Protein AF-A0AA35WSJ9-F1 (afdb_monomer_lite)

Foldseek 3Di:
DPPPDDQLDDDDADAPLCVLPVDDLDDEASDEHEHEQDEAERAEANEAEQHAEYEYEYNDQPAASAEYEYAPYEHEYALYEDYHYGRYEYENYDYYYHNYHHHYYYNYHYDD

Radius of gyration: 12.76 Å; chains: 1; bounding box: 30×27×30 Å

pLDDT: mean 72.97, std 17.33, range [27.17, 95.25]

Sequence (112 aa):
TSPAGISCPGQPCLTLDQYITSSSTYIISNTVFKLLPGIHVITRSFVARNIECITIEGDTIGKSNSRVQISGYSLQFINTVDVYIIGIKLIDVGISFEGTQNVTLHQVVVDG

Secondary structure (DSSP, 8-state):
---TT----------HHHHHHTT---PPTTEEEEPPSEEEE--S-EEEES-SEEEEE-SSTT---EEEE-TT-EEEEES-SEEEEES-EEES-EEEEES--SEEEES-EEE-

Organism: Geodia barretti (NCBI:txid519541)

Structure (mmCIF, N/CA/C/O backbone):
data_AF-A0AA35WSJ9-F1
#
_entry.id   AF-A0AA35WSJ9-F1
#
loop_
_atom_site.group_PDB
_atom_site.id
_atom_site.type_symbol
_atom_site.label_atom_id
_atom_site.label_alt_id
_atom_site.label_comp_id
_atom_site.label_asym_id
_atom_site.label_entity_id
_atom_site.label_seq_id
_atom_site.pdbx_PDB_ins_code
_atom_site.Cartn_x
_atom_site.Cartn_y
_atom_site.Cartn_z
_atom_site.occupancy
_atom_site.B_iso_or_equiv
_atom_site.auth_seq_id
_atom_site.auth_comp_id
_atom_site.auth_asym_id
_atom_site.auth_atom_id
_atom_site.pdbx_PDB_model_num
ATOM 1 N N . THR A 1 1 ? -13.490 7.137 -14.899 1.00 32.94 1 THR A N 1
ATOM 2 C CA . THR A 1 1 ? -13.829 8.022 -13.766 1.00 32.94 1 THR A CA 1
ATOM 3 C C . THR A 1 1 ? -13.176 7.440 -12.530 1.00 32.94 1 THR A C 1
ATOM 5 O O . THR A 1 1 ? -13.281 6.237 -12.336 1.00 32.94 1 THR A O 1
ATOM 8 N N . SER A 1 2 ? -12.411 8.235 -11.776 1.00 27.17 2 SER A N 1
ATOM 9 C CA . SER A 1 2 ? -11.832 7.781 -10.500 1.00 27.17 2 SER A CA 1
ATOM 10 C C . SER A 1 2 ? -12.972 7.405 -9.538 1.00 27.17 2 SER A C 1
ATOM 12 O O . SER A 1 2 ? -13.997 8.095 -9.590 1.00 27.17 2 SER A O 1
ATOM 14 N N . PRO A 1 3 ? -12.874 6.339 -8.720 1.00 30.23 3 PRO A N 1
ATOM 15 C CA . PRO A 1 3 ? -13.939 5.980 -7.789 1.00 30.23 3 PRO A CA 1
ATOM 16 C C . PRO A 1 3 ? -14.207 7.153 -6.838 1.00 30.23 3 PRO A C 1
ATOM 18 O O . PRO A 1 3 ? -13.339 7.555 -6.065 1.00 30.23 3 PRO A O 1
ATOM 21 N N . ALA A 1 4 ? -15.399 7.741 -6.931 1.00 29.48 4 ALA A N 1
ATOM 22 C CA . ALA A 1 4 ? -15.844 8.770 -6.004 1.00 29.48 4 ALA A CA 1
ATOM 23 C C . ALA A 1 4 ? -16.028 8.125 -4.622 1.00 29.48 4 ALA A C 1
ATOM 25 O O . ALA A 1 4 ? -16.856 7.229 -4.483 1.00 29.48 4 ALA A O 1
ATOM 26 N N . GLY A 1 5 ? -15.251 8.554 -3.624 1.00 35.84 5 GLY A N 1
ATOM 27 C CA . GLY A 1 5 ? -15.449 8.135 -2.230 1.00 35.84 5 GLY A CA 1
ATOM 28 C C . GLY A 1 5 ? -14.191 7.829 -1.416 1.00 35.84 5 GLY A C 1
ATOM 29 O O . GLY A 1 5 ? -14.307 7.661 -0.209 1.00 35.84 5 GLY A O 1
ATOM 30 N N . ILE A 1 6 ? -12.997 7.792 -2.014 1.00 41.75 6 ILE A N 1
ATOM 31 C CA . ILE A 1 6 ? -11.762 7.558 -1.247 1.00 41.75 6 ILE A CA 1
ATOM 32 C C . ILE A 1 6 ? -11.237 8.903 -0.739 1.00 41.75 6 ILE A C 1
ATOM 34 O O . ILE A 1 6 ? -10.444 9.567 -1.404 1.00 41.75 6 ILE A O 1
ATOM 38 N N . SER A 1 7 ? -11.714 9.343 0.422 1.00 38.66 7 SER A N 1
ATOM 39 C CA . SER A 1 7 ? -11.127 10.474 1.143 1.00 38.66 7 SER A CA 1
ATOM 40 C C . SER A 1 7 ? -10.590 9.989 2.485 1.00 38.66 7 SER A C 1
ATOM 42 O O . SER A 1 7 ? -11.349 9.941 3.447 1.00 38.66 7 SER A O 1
ATOM 44 N N . CYS A 1 8 ? -9.297 9.658 2.574 1.00 43.62 8 CYS A N 1
ATOM 45 C CA . CYS A 1 8 ? -8.601 9.767 3.859 1.00 43.62 8 CYS A CA 1
ATOM 46 C C . CYS A 1 8 ? -8.251 11.264 4.042 1.00 43.62 8 CYS A C 1
ATOM 48 O O . CYS A 1 8 ? -7.492 11.805 3.228 1.00 43.62 8 CYS A O 1
ATOM 50 N N . PRO A 1 9 ? -8.814 11.979 5.033 1.00 44.81 9 PRO A N 1
ATOM 51 C CA . PRO A 1 9 ? -8.487 13.377 5.272 1.00 44.81 9 PRO A CA 1
ATOM 52 C C . PRO A 1 9 ? -7.314 13.484 6.258 1.00 44.81 9 PRO A C 1
ATOM 54 O O . PRO A 1 9 ? -7.468 13.170 7.434 1.00 44.81 9 PRO A O 1
ATOM 57 N N . GLY A 1 10 ? -6.157 13.981 5.814 1.00 42.50 10 GLY A N 1
ATOM 58 C CA . GLY A 1 10 ? -5.084 14.395 6.727 1.00 42.50 10 GLY A CA 1
ATOM 59 C C . GLY A 1 10 ? -3.672 14.250 6.164 1.00 42.50 10 GLY A C 1
ATOM 60 O O . GLY A 1 10 ? -3.285 13.198 5.675 1.00 42.50 10 GLY A O 1
ATOM 61 N N . GLN A 1 11 ? -2.893 15.330 6.239 1.00 45.72 11 GLN A N 1
ATOM 62 C CA . GLN A 1 11 ? -1.446 15.336 5.991 1.00 45.72 11 GLN A CA 1
ATOM 63 C C . GLN A 1 11 ? -0.695 14.285 6.842 1.00 45.72 11 GLN A C 1
ATOM 65 O O . GLN A 1 11 ? -1.161 13.980 7.939 1.00 45.72 11 GLN A O 1
ATOM 70 N N . PRO A 1 12 ? 0.501 13.810 6.420 1.00 49.84 12 PRO A N 1
ATOM 71 C CA . PRO A 1 12 ? 1.355 14.369 5.368 1.00 49.84 12 PRO A CA 1
ATOM 72 C C . PRO A 1 12 ? 1.400 13.548 4.069 1.00 49.84 12 PRO A C 1
ATOM 74 O O . PRO A 1 12 ? 1.451 12.323 4.078 1.00 49.84 12 PRO A O 1
ATOM 77 N N . CYS A 1 13 ? 1.487 14.262 2.941 1.00 49.22 13 CYS A N 1
ATOM 78 C CA . CYS A 1 13 ? 1.847 13.721 1.629 1.00 49.22 13 CYS A CA 1
ATOM 79 C C . CYS A 1 13 ? 3.352 13.390 1.592 1.00 49.22 13 CYS A C 1
ATOM 81 O O . CYS A 1 13 ? 4.124 14.097 0.947 1.00 49.22 13 CYS A O 1
ATOM 83 N N . LEU A 1 14 ? 3.797 12.376 2.333 1.00 51.06 14 LEU A N 1
ATOM 84 C CA . LEU A 1 14 ? 5.154 11.846 2.182 1.00 51.06 14 LEU A CA 1
ATOM 85 C C . LEU A 1 14 ? 5.185 10.890 0.990 1.00 51.06 14 LEU A C 1
ATOM 87 O O . LEU A 1 14 ? 4.230 10.135 0.769 1.00 51.06 14 LEU A O 1
ATOM 91 N N . THR A 1 15 ? 6.291 10.877 0.244 1.00 58.88 15 THR A N 1
ATOM 92 C CA . THR A 1 15 ? 6.545 9.723 -0.622 1.00 58.88 15 THR A CA 1
ATOM 93 C C . THR A 1 15 ? 6.759 8.508 0.277 1.00 58.88 15 THR A C 1
ATOM 95 O O . THR A 1 15 ? 7.349 8.623 1.355 1.00 58.88 15 THR A O 1
ATOM 98 N N . LEU A 1 16 ? 6.255 7.335 -0.117 1.00 62.94 16 LEU A N 1
ATOM 99 C CA . LEU A 1 16 ? 6.426 6.106 0.673 1.00 62.94 16 LEU A CA 1
ATOM 100 C C . LEU A 1 16 ? 7.913 5.863 1.012 1.00 62.94 16 LEU A C 1
ATOM 102 O O . LEU A 1 16 ? 8.228 5.414 2.112 1.00 62.94 16 LEU A O 1
ATOM 106 N N . ASP A 1 17 ? 8.827 6.269 0.121 1.00 58.03 17 ASP A N 1
ATOM 107 C CA . ASP A 1 17 ? 10.277 6.229 0.354 1.00 58.03 17 ASP A CA 1
ATOM 108 C C . ASP A 1 17 ? 10.713 7.087 1.540 1.00 58.03 17 ASP A C 1
ATOM 110 O O . ASP A 1 17 ? 11.483 6.627 2.382 1.00 58.03 17 ASP A O 1
ATOM 114 N N . GLN A 1 18 ? 10.233 8.332 1.625 1.00 57.12 18 GLN A N 1
ATOM 115 C CA . GLN A 1 18 ? 10.573 9.250 2.713 1.00 57.12 18 GLN A CA 1
ATOM 116 C C . GLN A 1 18 ? 10.093 8.691 4.049 1.00 57.12 18 GLN A C 1
ATOM 118 O O . GLN A 1 18 ? 10.840 8.698 5.020 1.00 57.12 18 GLN A O 1
ATOM 123 N N . TYR A 1 19 ? 8.885 8.131 4.079 1.00 60.53 19 TYR A N 1
ATOM 124 C CA . TYR A 1 19 ? 8.310 7.570 5.296 1.00 60.53 19 TYR A CA 1
ATOM 125 C C . TYR A 1 19 ? 9.031 6.299 5.774 1.00 60.53 19 TYR A C 1
ATOM 127 O O . TYR A 1 19 ? 9.302 6.130 6.964 1.00 60.53 19 TYR A O 1
ATOM 135 N N . ILE A 1 20 ? 9.394 5.407 4.848 1.00 61.12 20 ILE A N 1
ATOM 136 C CA . ILE A 1 20 ? 10.106 4.161 5.171 1.00 61.12 20 ILE A CA 1
ATOM 137 C C . ILE A 1 20 ? 11.552 4.440 5.607 1.00 61.12 20 ILE A C 1
ATOM 139 O O . ILE A 1 20 ? 12.080 3.734 6.473 1.00 61.12 20 ILE A O 1
ATOM 143 N N . THR A 1 21 ? 12.189 5.470 5.044 1.00 56.44 21 THR A N 1
ATOM 144 C CA . THR A 1 21 ? 13.569 5.854 5.379 1.00 56.44 21 THR A CA 1
ATOM 145 C C . THR A 1 21 ? 13.678 6.685 6.659 1.00 56.44 21 THR A C 1
ATOM 147 O O . THR A 1 21 ? 14.657 6.508 7.384 1.00 56.44 21 THR A O 1
ATOM 150 N N . SER A 1 22 ? 12.692 7.530 6.993 1.00 51.19 22 SER A N 1
ATOM 151 C CA . SER A 1 22 ? 12.777 8.483 8.117 1.00 51.19 22 SER A CA 1
ATOM 152 C C . SER A 1 22 ? 12.358 7.933 9.487 1.00 51.19 22 SER A C 1
ATOM 154 O O . SER A 1 22 ? 12.429 8.651 10.483 1.00 51.19 22 SER A O 1
ATOM 156 N N . SER A 1 23 ? 12.000 6.650 9.588 1.00 49.12 23 SER A N 1
ATOM 157 C CA . SER A 1 23 ? 11.967 5.901 10.858 1.00 49.12 23 SER A CA 1
ATOM 158 C C . SER A 1 23 ? 11.120 6.496 11.998 1.00 49.12 23 SER A C 1
ATOM 160 O O . SER A 1 23 ? 11.574 6.586 13.136 1.00 49.12 23 SER A O 1
ATOM 162 N N . SER A 1 24 ? 9.845 6.780 11.740 1.00 45.50 24 SER A N 1
ATOM 163 C CA . SER A 1 24 ? 8.824 6.664 12.787 1.00 45.50 24 SER A CA 1
ATOM 164 C C . SER A 1 24 ? 7.902 5.507 12.419 1.00 45.50 24 SER A C 1
ATOM 166 O O . SER A 1 24 ? 7.137 5.590 11.467 1.00 45.50 24 SER A O 1
ATOM 168 N N . THR A 1 25 ? 7.976 4.405 13.160 1.00 52.88 25 THR A N 1
ATOM 169 C CA . THR A 1 25 ? 7.167 3.177 13.001 1.00 52.88 25 THR A CA 1
ATOM 170 C C . THR A 1 25 ? 5.662 3.373 13.243 1.00 52.88 25 THR A C 1
ATOM 172 O O . THR A 1 25 ? 4.924 2.398 13.351 1.00 52.88 25 THR A O 1
ATOM 175 N N . TYR A 1 26 ? 5.191 4.617 13.328 1.00 55.50 26 TYR A N 1
ATOM 176 C CA . TYR A 1 26 ? 3.830 4.971 13.706 1.00 55.50 26 TYR A CA 1
ATOM 177 C C . TYR A 1 26 ? 3.106 5.599 12.526 1.00 55.50 26 TYR A C 1
ATOM 179 O O . TYR A 1 26 ? 3.251 6.790 12.260 1.00 55.50 26 TYR A O 1
ATOM 187 N N . ILE A 1 27 ? 2.329 4.774 11.823 1.00 68.25 27 ILE A N 1
ATOM 188 C CA . ILE A 1 27 ? 1.407 5.256 10.796 1.00 68.25 27 ILE A CA 1
ATOM 189 C C . ILE A 1 27 ? 0.229 5.893 11.520 1.00 68.25 27 ILE A C 1
ATOM 191 O O . ILE A 1 27 ? -0.387 5.267 12.380 1.00 68.25 27 ILE A O 1
ATOM 195 N N . ILE A 1 28 ? -0.061 7.144 11.184 1.00 67.31 28 ILE A N 1
ATOM 196 C CA . ILE A 1 28 ? -1.212 7.866 11.720 1.00 67.31 28 ILE A CA 1
ATOM 197 C C . ILE A 1 28 ? -2.441 7.464 10.894 1.00 67.31 28 ILE A C 1
ATOM 199 O O . ILE A 1 28 ? -2.351 7.292 9.676 1.00 67.31 28 ILE A O 1
ATOM 203 N N . SER A 1 29 ? -3.598 7.302 11.535 1.00 76.12 29 SER A N 1
ATOM 204 C CA . SER A 1 29 ? -4.865 7.128 10.815 1.00 76.12 29 SER A CA 1
ATOM 205 C C . SER A 1 29 ? -5.090 8.258 9.808 1.00 76.12 29 SER A C 1
ATOM 207 O O . SER A 1 29 ? -4.703 9.400 10.046 1.00 76.12 29 SER A O 1
ATOM 209 N N . ASN A 1 30 ? -5.760 7.942 8.703 1.00 79.00 30 ASN A N 1
ATOM 210 C CA . ASN A 1 30 ? -6.066 8.867 7.612 1.00 79.00 30 ASN A CA 1
ATOM 211 C C . ASN A 1 30 ? -4.841 9.340 6.811 1.00 79.00 30 ASN A C 1
ATOM 213 O O . ASN A 1 30 ? -4.887 10.393 6.182 1.00 79.00 30 ASN A O 1
ATOM 217 N N . THR A 1 31 ? -3.770 8.539 6.774 1.00 75.12 31 THR A N 1
ATOM 218 C CA . THR A 1 31 ? -2.566 8.849 5.985 1.00 75.12 31 THR A CA 1
ATOM 219 C C . THR A 1 31 ? -2.728 8.465 4.509 1.00 75.12 31 THR A C 1
ATOM 221 O O . THR A 1 31 ? -3.200 7.372 4.184 1.00 75.12 31 THR A O 1
ATOM 224 N N . VAL A 1 32 ? -2.257 9.339 3.611 1.00 79.75 32 VAL A N 1
ATOM 225 C CA . VAL A 1 32 ? -2.144 9.078 2.166 1.00 79.75 32 VAL A CA 1
ATOM 226 C C . VAL A 1 32 ? -0.677 9.116 1.731 1.00 79.75 32 VAL A C 1
ATOM 228 O O . VAL A 1 32 ? -0.031 10.162 1.782 1.00 79.75 32 VAL A O 1
ATOM 231 N N . PHE A 1 33 ? -0.169 7.991 1.233 1.00 79.44 33 PHE A N 1
ATOM 232 C CA . PHE A 1 33 ? 1.144 7.876 0.603 1.00 79.44 33 PHE A CA 1
ATOM 233 C C . PHE A 1 33 ? 1.011 8.018 -0.909 1.00 79.44 33 PHE A C 1
ATOM 235 O O . PHE A 1 33 ? 0.384 7.176 -1.549 1.00 79.44 33 PHE A O 1
ATOM 242 N N . LYS A 1 34 ? 1.629 9.051 -1.488 1.00 79.19 34 LYS A N 1
ATOM 243 C CA . LYS A 1 34 ? 1.713 9.217 -2.946 1.00 79.19 34 LYS A CA 1
ATOM 244 C C . LYS A 1 34 ? 3.089 8.786 -3.437 1.00 79.19 34 LYS A C 1
ATOM 246 O O . LYS A 1 34 ? 4.106 9.295 -2.967 1.00 79.19 34 LYS A O 1
ATOM 251 N N . LEU A 1 35 ? 3.127 7.857 -4.379 1.00 76.12 35 LEU A N 1
ATOM 252 C CA . LEU A 1 35 ? 4.349 7.466 -5.067 1.00 76.12 35 LEU A CA 1
ATOM 253 C C . LEU A 1 35 ? 4.582 8.394 -6.251 1.00 76.12 35 LEU A C 1
ATOM 255 O O . LEU A 1 35 ? 3.659 8.717 -6.993 1.00 76.12 35 LEU A O 1
ATOM 259 N N . LEU A 1 36 ? 5.836 8.782 -6.438 1.00 75.75 36 LEU A N 1
ATOM 260 C CA . LEU A 1 36 ? 6.282 9.427 -7.667 1.00 75.75 36 LEU A CA 1
ATOM 261 C C . LEU A 1 36 ? 6.399 8.369 -8.784 1.00 75.75 36 LEU A C 1
ATOM 263 O O . LEU A 1 36 ? 6.284 7.166 -8.525 1.00 75.75 36 LEU A O 1
ATOM 267 N N . PRO A 1 37 ? 6.570 8.756 -10.055 1.00 77.56 37 PRO A N 1
ATOM 268 C CA . PRO A 1 37 ? 6.834 7.774 -11.091 1.00 77.56 37 PRO A CA 1
ATOM 269 C C . PRO A 1 37 ? 8.266 7.251 -10.930 1.00 77.56 37 PRO A C 1
ATOM 271 O O . PRO A 1 37 ? 9.200 8.026 -10.719 1.00 77.56 37 PRO A O 1
ATOM 274 N N . GLY A 1 38 ? 8.452 5.935 -11.041 1.00 77.44 38 GLY A N 1
ATOM 275 C CA . GLY A 1 38 ? 9.750 5.297 -10.817 1.00 77.44 38 GLY A CA 1
ATOM 276 C C . GLY A 1 38 ? 9.659 3.976 -10.062 1.00 77.44 38 GLY A C 1
ATOM 277 O O . GLY A 1 38 ? 8.573 3.446 -9.824 1.00 77.44 38 GLY A O 1
ATOM 278 N N . ILE A 1 39 ? 10.828 3.428 -9.717 1.00 80.69 39 ILE A N 1
ATOM 279 C CA . ILE A 1 39 ? 10.948 2.232 -8.878 1.00 80.69 39 ILE A CA 1
ATOM 280 C C . ILE A 1 39 ? 11.271 2.667 -7.450 1.00 80.69 39 ILE A C 1
ATOM 282 O O . ILE A 1 39 ? 12.315 3.262 -7.192 1.00 80.69 39 ILE A O 1
ATOM 286 N N . HIS A 1 40 ? 10.372 2.315 -6.542 1.00 77.75 40 HIS A N 1
ATOM 287 C CA . HIS A 1 40 ? 10.449 2.527 -5.107 1.00 77.75 40 HIS A CA 1
ATOM 288 C C . HIS A 1 40 ? 10.885 1.219 -4.455 1.00 77.75 40 HIS A C 1
ATOM 290 O O . HIS A 1 40 ? 10.111 0.258 -4.400 1.00 77.75 40 HIS A O 1
ATOM 296 N N . VAL A 1 41 ? 12.143 1.157 -4.017 1.00 77.56 41 VAL A N 1
ATOM 297 C CA . VAL A 1 41 ? 12.701 -0.042 -3.383 1.00 77.56 41 VAL A CA 1
ATOM 298 C C . VAL A 1 41 ? 12.481 0.039 -1.884 1.00 77.56 41 VAL A C 1
ATOM 300 O O . VAL A 1 41 ? 13.052 0.887 -1.196 1.00 77.56 41 VAL A O 1
ATOM 303 N N . ILE A 1 42 ? 11.680 -0.885 -1.369 1.00 73.44 42 ILE A N 1
ATOM 304 C CA . ILE A 1 42 ? 11.406 -0.996 0.057 1.00 73.44 42 ILE A CA 1
ATOM 305 C C . ILE A 1 42 ? 12.296 -2.091 0.641 1.00 73.44 42 ILE A C 1
ATOM 307 O O . ILE A 1 42 ? 12.189 -3.263 0.293 1.00 73.44 42 ILE A O 1
ATOM 311 N N . THR A 1 43 ? 13.171 -1.697 1.564 1.00 74.75 43 THR A N 1
ATOM 312 C CA . THR A 1 43 ? 14.179 -2.569 2.194 1.00 74.75 43 THR A CA 1
ATOM 313 C C . THR A 1 43 ?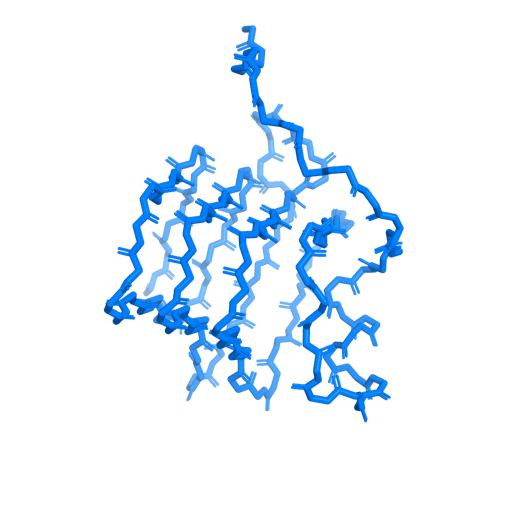 13.776 -3.061 3.588 1.00 74.75 43 THR A C 1
ATOM 315 O O . THR A 1 43 ? 14.615 -3.523 4.357 1.00 74.75 43 THR A O 1
ATOM 318 N N . ARG A 1 44 ? 12.499 -2.917 3.957 1.00 76.19 44 ARG A N 1
ATOM 319 C CA . ARG A 1 44 ? 11.919 -3.395 5.223 1.00 76.19 44 ARG A CA 1
ATOM 320 C C . ARG A 1 44 ? 10.413 -3.569 5.081 1.00 76.19 44 ARG A C 1
ATOM 322 O O . ARG A 1 44 ? 9.797 -2.831 4.325 1.00 76.19 44 ARG A O 1
ATOM 329 N N . SER A 1 45 ? 9.794 -4.473 5.839 1.00 80.06 45 SER A N 1
ATOM 330 C CA . SER A 1 45 ? 8.331 -4.597 5.800 1.00 80.06 45 SER A CA 1
ATOM 331 C C . SER A 1 45 ? 7.666 -3.291 6.229 1.00 80.06 45 SER A C 1
ATOM 333 O O . SER A 1 45 ? 8.020 -2.706 7.255 1.00 80.06 45 SER A O 1
ATOM 335 N N . PHE A 1 46 ? 6.688 -2.851 5.448 1.00 81.19 46 PHE A N 1
ATOM 336 C CA . PHE A 1 46 ? 5.795 -1.766 5.823 1.00 81.19 46 PHE A CA 1
ATOM 337 C C . PHE A 1 46 ? 4.653 -2.368 6.634 1.00 81.19 46 PHE A C 1
ATOM 339 O O . PHE A 1 46 ? 3.986 -3.281 6.151 1.00 81.19 46 PHE A O 1
ATOM 346 N N . VAL A 1 47 ? 4.435 -1.893 7.861 1.00 85.38 47 VAL A N 1
ATOM 347 C CA . VAL A 1 47 ? 3.441 -2.481 8.765 1.00 85.38 47 VAL A CA 1
ATOM 348 C C . VAL A 1 47 ? 2.534 -1.394 9.336 1.00 85.38 47 VAL A C 1
ATOM 350 O O . VAL A 1 47 ? 2.966 -0.585 10.153 1.00 85.38 47 VAL A O 1
ATOM 353 N N . ALA A 1 48 ? 1.272 -1.405 8.914 1.00 85.75 48 ALA A N 1
ATOM 354 C CA . ALA A 1 48 ? 0.175 -0.600 9.4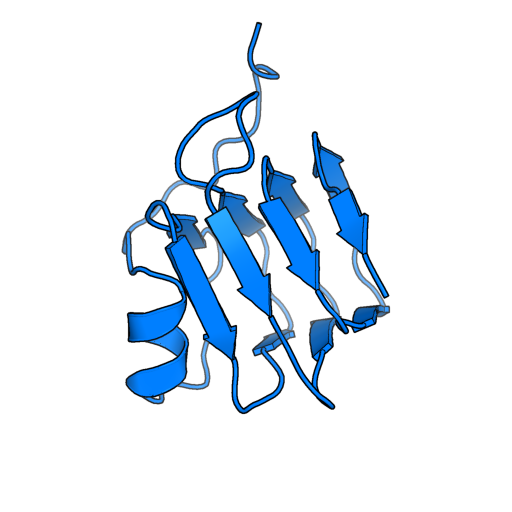39 1.00 85.75 48 ALA A CA 1
ATOM 355 C C . ALA A 1 48 ? -0.607 -1.398 10.482 1.00 85.75 48 ALA A C 1
ATOM 357 O O . ALA A 1 48 ? -1.085 -2.490 10.182 1.00 85.75 48 ALA A O 1
ATOM 358 N N . ARG A 1 49 ? -0.727 -0.874 11.711 1.00 89.00 49 ARG A N 1
ATOM 359 C CA . ARG A 1 49 ? -1.467 -1.529 12.802 1.00 89.00 49 ARG A CA 1
ATOM 360 C C . ARG A 1 49 ? -2.450 -0.582 13.466 1.00 89.00 49 ARG A C 1
ATOM 362 O O . ARG A 1 49 ? -2.044 0.511 13.845 1.00 89.00 49 ARG A O 1
ATOM 369 N N . ASN A 1 50 ? -3.672 -1.053 13.712 1.00 89.69 50 ASN A N 1
ATOM 370 C CA . ASN A 1 50 ? -4.691 -0.340 14.492 1.00 89.69 50 ASN A CA 1
ATOM 371 C C . ASN A 1 50 ? -4.979 1.078 13.957 1.00 89.69 50 ASN A C 1
ATOM 373 O O . ASN A 1 50 ? -5.062 2.026 14.738 1.00 89.69 50 ASN A O 1
ATOM 377 N N . ILE A 1 51 ? -5.082 1.232 12.634 1.00 85.12 51 ILE A N 1
ATOM 378 C CA . ILE A 1 51 ? -5.386 2.522 12.001 1.00 85.12 51 ILE A CA 1
ATOM 379 C C . ILE A 1 51 ? -6.755 2.494 11.323 1.00 85.12 51 ILE A C 1
ATOM 381 O O . ILE A 1 51 ? -7.214 1.453 10.859 1.00 85.12 51 ILE A O 1
ATOM 385 N N . GLU A 1 52 ? -7.405 3.652 11.253 1.00 88.12 52 GLU A N 1
ATOM 386 C CA . GLU A 1 52 ? -8.740 3.769 10.657 1.00 88.12 52 GLU A CA 1
ATOM 387 C C . GLU A 1 52 ? -8.669 3.752 9.131 1.00 88.12 52 GLU A C 1
ATOM 389 O O . GLU A 1 52 ? -9.314 2.927 8.508 1.00 88.12 52 GLU A O 1
ATOM 394 N N . CYS A 1 53 ? -7.838 4.604 8.526 1.00 87.19 53 CYS A N 1
ATOM 395 C CA . CYS A 1 53 ? -7.747 4.744 7.070 1.00 87.19 53 CYS A CA 1
ATOM 396 C C . CYS A 1 53 ? -6.292 4.854 6.626 1.00 87.19 53 CYS A C 1
ATOM 398 O O . CYS A 1 53 ? -5.502 5.582 7.237 1.00 87.19 53 CYS A O 1
ATOM 400 N N . ILE A 1 54 ? -5.944 4.173 5.540 1.00 86.31 54 ILE A N 1
ATOM 401 C CA . ILE A 1 54 ? -4.679 4.343 4.832 1.00 86.31 54 ILE A CA 1
ATOM 402 C C . ILE A 1 54 ? -4.893 4.232 3.329 1.00 86.31 54 ILE A C 1
ATOM 404 O O . ILE A 1 54 ? -5.562 3.324 2.838 1.00 86.31 54 ILE A O 1
ATOM 408 N N . THR A 1 55 ? -4.274 5.145 2.586 1.00 86.94 55 THR A N 1
ATOM 4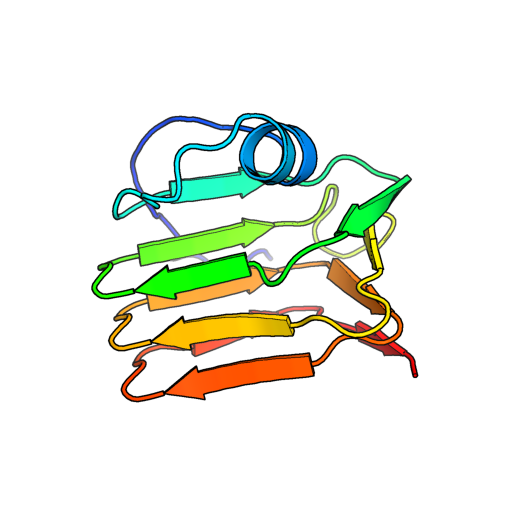09 C CA . THR A 1 55 ? -4.220 5.085 1.125 1.00 86.94 55 THR A CA 1
ATOM 410 C C . THR A 1 55 ? -2.773 5.047 0.645 1.00 86.94 55 THR A C 1
ATOM 412 O O . THR A 1 55 ? -1.954 5.846 1.089 1.00 86.94 55 THR A O 1
ATOM 415 N N . ILE A 1 56 ? -2.462 4.142 -0.281 1.00 85.75 56 ILE A N 1
ATOM 416 C CA . ILE A 1 56 ? -1.214 4.107 -1.049 1.00 85.75 56 ILE A CA 1
ATOM 417 C C . ILE A 1 56 ? -1.582 4.296 -2.521 1.00 85.75 56 ILE A C 1
ATOM 419 O O . ILE A 1 56 ? -2.248 3.451 -3.118 1.00 85.75 56 ILE A O 1
ATOM 423 N N . GLU A 1 57 ? -1.161 5.411 -3.103 1.00 84.81 57 GLU A N 1
ATOM 424 C CA . GLU A 1 57 ? -1.536 5.847 -4.447 1.00 84.81 57 GLU A CA 1
ATOM 425 C C . GLU A 1 57 ? -0.292 5.993 -5.334 1.00 84.81 57 GLU A C 1
ATOM 427 O O . GLU A 1 57 ? 0.696 6.611 -4.938 1.00 84.81 57 GLU A O 1
ATOM 432 N N . GLY A 1 58 ? -0.335 5.429 -6.540 1.00 78.94 58 GLY A N 1
ATOM 433 C CA . GLY A 1 58 ? 0.662 5.657 -7.587 1.00 78.94 58 GLY A CA 1
ATOM 434 C C . GLY A 1 58 ? 0.567 7.045 -8.235 1.00 78.94 58 GLY A C 1
ATOM 435 O O . GLY A 1 58 ? -0.428 7.748 -8.090 1.00 78.94 58 GLY A O 1
ATOM 436 N N . ASP A 1 59 ? 1.588 7.414 -9.009 1.00 68.56 59 ASP A N 1
ATOM 437 C CA . ASP A 1 59 ? 1.734 8.737 -9.639 1.00 68.56 59 ASP A CA 1
ATOM 438 C C . ASP A 1 59 ? 0.598 9.102 -10.610 1.00 68.56 59 ASP A C 1
ATOM 440 O O . ASP A 1 59 ? 0.233 10.267 -10.751 1.00 68.56 59 ASP A O 1
ATOM 444 N N . THR A 1 60 ? 0.001 8.120 -11.289 1.00 61.81 60 THR A N 1
ATOM 445 C CA . THR A 1 60 ? -1.094 8.382 -12.228 1.00 61.81 60 THR A CA 1
ATOM 446 C C . THR A 1 60 ? -2.125 7.260 -12.250 1.00 61.81 60 THR A C 1
ATOM 448 O O . THR A 1 60 ? -1.844 6.124 -12.639 1.00 61.81 60 THR A O 1
ATOM 451 N N . ILE A 1 61 ? -3.371 7.607 -11.911 1.00 52.47 61 ILE A N 1
ATOM 452 C CA . ILE A 1 61 ? -4.545 6.741 -12.075 1.00 52.47 61 ILE A CA 1
ATOM 453 C C . ILE A 1 61 ? -4.610 6.284 -13.544 1.00 52.47 61 ILE A C 1
ATOM 455 O O . ILE A 1 61 ? -4.799 7.093 -14.454 1.00 52.47 61 ILE A O 1
ATOM 459 N N . GLY A 1 62 ? -4.430 4.984 -13.786 1.00 47.94 62 GLY A N 1
ATOM 460 C CA . GLY A 1 62 ? -4.498 4.359 -15.112 1.00 47.94 62 GLY A CA 1
ATOM 461 C C . GLY A 1 62 ? -3.179 4.211 -15.883 1.00 47.94 62 GLY A C 1
ATOM 462 O O . GLY A 1 62 ? -3.199 3.625 -16.965 1.00 47.94 62 GLY A O 1
ATOM 463 N N . LYS A 1 63 ? -2.036 4.681 -15.364 1.00 53.56 63 LYS A N 1
ATOM 464 C CA . LYS A 1 63 ? -0.704 4.435 -15.950 1.00 53.56 63 LYS A CA 1
ATOM 465 C C . LYS A 1 63 ? 0.268 4.084 -14.826 1.00 53.56 63 LYS A C 1
ATOM 467 O O . LYS A 1 63 ? 0.837 4.967 -14.203 1.00 53.56 63 LYS A O 1
ATOM 472 N N . SER A 1 64 ? 0.445 2.791 -14.549 1.00 56.44 64 SER A N 1
ATOM 473 C CA . SER A 1 64 ? 1.314 2.316 -13.461 1.00 56.44 64 SER A CA 1
ATOM 474 C C . SER A 1 64 ? 2.806 2.531 -13.776 1.00 56.44 64 SER A C 1
ATOM 476 O O . SER A 1 64 ? 3.551 1.581 -14.022 1.00 56.44 64 SER A O 1
ATOM 478 N N . ASN A 1 65 ? 3.253 3.787 -13.771 1.00 68.88 65 ASN A N 1
ATOM 479 C CA . ASN A 1 65 ? 4.666 4.158 -13.838 1.00 68.88 65 ASN A CA 1
ATOM 480 C C . ASN A 1 65 ? 5.343 4.059 -12.464 1.00 68.88 65 ASN A C 1
ATOM 482 O O . ASN A 1 65 ? 6.561 3.901 -12.402 1.00 68.88 65 ASN A O 1
ATOM 486 N N . SER A 1 66 ? 4.563 4.105 -11.381 1.00 71.50 66 SER A N 1
ATOM 487 C CA . SER A 1 66 ? 5.032 3.808 -10.030 1.00 71.50 66 SER A CA 1
ATOM 488 C C . SER A 1 66 ? 5.098 2.302 -9.821 1.00 71.50 66 SER A C 1
ATOM 490 O O . SER A 1 66 ? 4.112 1.574 -9.980 1.00 71.50 66 SER A O 1
ATOM 492 N N . ARG A 1 67 ? 6.287 1.832 -9.469 1.00 74.94 67 ARG A N 1
ATOM 493 C CA . ARG A 1 67 ? 6.579 0.434 -9.176 1.00 74.94 67 ARG A CA 1
ATOM 494 C C . ARG A 1 67 ? 7.102 0.368 -7.758 1.00 74.94 67 ARG A C 1
ATOM 496 O O . ARG A 1 67 ? 8.057 1.060 -7.430 1.00 74.94 67 ARG A O 1
ATOM 503 N N . VAL A 1 68 ? 6.492 -0.463 -6.934 1.00 74.56 68 VAL A N 1
ATOM 504 C CA . VAL A 1 68 ? 6.998 -0.790 -5.608 1.00 74.56 68 VAL A CA 1
ATOM 505 C C . VAL A 1 68 ? 7.648 -2.156 -5.707 1.00 74.56 68 VAL A C 1
ATOM 507 O O . VAL A 1 68 ? 6.979 -3.143 -6.010 1.00 74.56 68 VAL A O 1
ATOM 510 N N . GLN A 1 69 ? 8.952 -2.202 -5.473 1.00 75.00 69 GLN A N 1
ATOM 511 C CA . GLN A 1 69 ? 9.705 -3.444 -5.412 1.00 75.00 69 GLN A CA 1
ATOM 512 C C . GLN A 1 69 ? 10.059 -3.729 -3.958 1.00 75.00 69 GLN A C 1
ATOM 514 O O . GLN A 1 69 ? 10.652 -2.885 -3.281 1.00 75.00 69 GLN A O 1
ATOM 519 N N . ILE A 1 70 ? 9.693 -4.916 -3.480 1.00 69.62 70 ILE A N 1
ATOM 520 C CA . ILE A 1 70 ? 9.934 -5.332 -2.098 1.00 69.62 70 ILE A CA 1
ATOM 521 C C . ILE A 1 70 ? 10.572 -6.722 -2.085 1.00 69.62 70 ILE A C 1
ATOM 523 O O . ILE A 1 70 ? 9.914 -7.714 -1.811 1.00 69.62 70 ILE A O 1
ATOM 527 N N . SER A 1 71 ? 11.873 -6.815 -2.342 1.00 67.12 71 SER A N 1
ATOM 528 C CA . SER A 1 71 ? 12.558 -8.111 -2.328 1.00 67.12 71 SER A CA 1
ATOM 529 C C . SER A 1 71 ? 12.691 -8.653 -0.895 1.00 67.12 71 SER A C 1
ATOM 531 O O . SER A 1 71 ? 13.495 -8.156 -0.108 1.00 67.12 71 SER A O 1
ATOM 533 N N . GLY A 1 72 ? 11.897 -9.675 -0.555 1.00 68.00 72 GLY A N 1
ATOM 534 C CA . GLY A 1 72 ? 11.961 -10.379 0.736 1.00 68.00 72 GLY A CA 1
ATOM 535 C C . GLY A 1 72 ? 11.210 -9.717 1.899 1.00 68.00 72 GLY A C 1
ATOM 536 O O . GLY A 1 72 ? 11.312 -10.195 3.029 1.00 68.00 72 GLY A O 1
ATOM 537 N N . TYR A 1 73 ? 10.436 -8.656 1.647 1.00 77.38 73 TYR A N 1
ATOM 538 C CA . TYR A 1 73 ? 9.578 -8.021 2.656 1.00 77.38 73 TYR A CA 1
ATOM 539 C C . TYR A 1 73 ? 8.121 -7.921 2.181 1.00 77.38 73 TYR A C 1
ATOM 541 O O . TYR A 1 73 ? 7.761 -8.391 1.104 1.00 77.38 73 TYR A O 1
ATOM 549 N N . SER A 1 74 ? 7.253 -7.338 3.011 1.00 80.88 74 SER A N 1
ATOM 550 C CA . SER A 1 74 ? 5.815 -7.266 2.726 1.00 80.88 74 SER A CA 1
ATOM 551 C C . SER A 1 74 ? 5.183 -5.932 3.114 1.00 80.88 74 SER A C 1
ATOM 553 O O . SER A 1 74 ? 5.691 -5.211 3.976 1.00 80.88 74 SER A O 1
ATOM 555 N N . LEU A 1 75 ? 4.049 -5.633 2.479 1.00 86.00 75 LEU A N 1
ATOM 556 C CA . LEU A 1 75 ? 3.079 -4.653 2.960 1.00 86.00 75 LEU A CA 1
ATOM 557 C C . LEU A 1 75 ? 2.096 -5.384 3.886 1.00 86.00 75 LEU A C 1
ATOM 559 O O . LEU A 1 75 ? 1.419 -6.320 3.459 1.00 86.00 75 LEU A O 1
ATOM 563 N N . GLN A 1 76 ? 2.033 -4.997 5.155 1.00 89.31 76 GLN A N 1
ATOM 564 C CA . GLN A 1 76 ? 1.192 -5.643 6.162 1.00 89.31 76 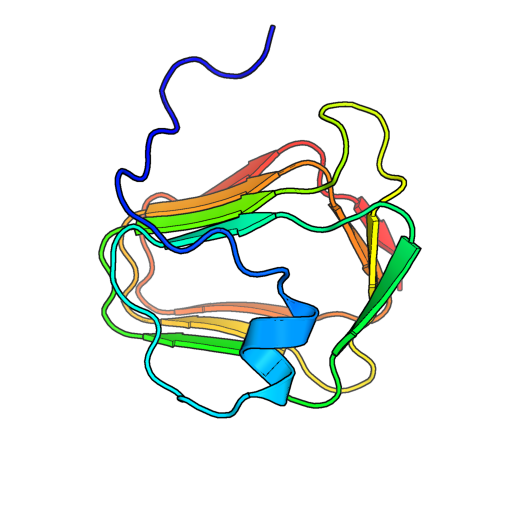GLN A CA 1
ATOM 565 C C . GLN A 1 76 ? 0.208 -4.640 6.756 1.00 89.31 76 GLN A C 1
ATOM 567 O O . GLN A 1 76 ? 0.611 -3.577 7.229 1.00 89.31 76 GLN A O 1
ATOM 572 N N . PHE A 1 77 ? -1.071 -5.005 6.771 1.00 91.00 77 PHE A N 1
ATOM 573 C CA . PHE A 1 77 ? -2.149 -4.215 7.361 1.00 91.00 77 PHE A CA 1
ATOM 574 C C . PHE A 1 77 ? -2.875 -5.063 8.398 1.00 91.00 77 PHE A C 1
ATOM 576 O O . PHE A 1 77 ? -3.461 -6.097 8.066 1.00 91.00 77 PHE A O 1
ATOM 583 N N . ILE A 1 78 ? -2.807 -4.651 9.661 1.00 92.88 78 ILE A N 1
ATOM 584 C CA . ILE A 1 78 ? -3.239 -5.459 10.800 1.00 92.88 78 ILE A CA 1
ATOM 585 C C . ILE A 1 78 ? -4.223 -4.651 11.641 1.00 92.88 78 ILE A C 1
ATOM 587 O O . ILE A 1 78 ? -3.904 -3.541 12.067 1.00 92.88 78 ILE A O 1
ATOM 591 N N . ASN A 1 79 ? -5.423 -5.179 11.871 1.00 94.56 79 ASN A N 1
ATOM 592 C CA . ASN A 1 79 ? -6.522 -4.478 12.542 1.00 94.56 79 ASN A CA 1
ATOM 593 C C . ASN A 1 79 ? -6.761 -3.073 11.956 1.00 94.56 79 ASN A C 1
ATOM 595 O O . ASN A 1 79 ? -6.853 -2.091 12.690 1.00 94.56 79 ASN A O 1
ATOM 599 N N . THR A 1 80 ? -6.750 -2.958 10.627 1.00 90.25 80 THR A N 1
ATOM 600 C CA . THR A 1 80 ? -6.976 -1.690 9.912 1.00 90.25 80 THR A CA 1
ATOM 601 C C . THR A 1 80 ? -8.401 -1.646 9.357 1.00 90.25 80 THR A C 1
ATOM 603 O O . THR A 1 80 ? -8.920 -2.693 8.989 1.00 90.25 80 THR A O 1
ATOM 606 N N . VAL A 1 81 ? -9.068 -0.490 9.300 1.00 91.25 81 VAL A N 1
ATOM 607 C CA . VAL A 1 81 ? -10.482 -0.442 8.862 1.00 91.25 81 VAL A CA 1
ATOM 608 C C . VAL A 1 81 ? -10.642 -0.162 7.375 1.00 91.25 81 VAL A C 1
ATOM 610 O O . VAL A 1 81 ? -11.391 -0.879 6.736 1.00 91.25 81 VAL A O 1
ATOM 613 N N . ASP A 1 82 ? -9.954 0.830 6.821 1.00 91.19 82 ASP A N 1
ATOM 614 C CA . ASP A 1 82 ? -10.080 1.232 5.422 1.00 91.19 82 ASP A CA 1
ATOM 615 C C . ASP A 1 82 ? -8.694 1.250 4.760 1.00 91.19 82 ASP A C 1
ATOM 617 O O . ASP A 1 82 ? -7.849 2.096 5.067 1.00 91.19 82 ASP A O 1
ATOM 621 N N . VAL A 1 83 ? -8.439 0.312 3.840 1.00 90.81 83 VAL A N 1
ATOM 622 C CA . VAL A 1 83 ? -7.160 0.224 3.110 1.00 90.81 83 VAL A CA 1
ATOM 623 C C . VAL A 1 83 ? -7.389 0.405 1.621 1.00 90.81 83 VAL A C 1
ATOM 625 O O . VAL A 1 83 ? -8.024 -0.430 0.982 1.00 90.81 83 VAL A O 1
ATOM 628 N N . TYR A 1 84 ? -6.790 1.440 1.042 1.00 89.69 84 TYR A N 1
ATOM 629 C CA . TYR A 1 84 ? -6.866 1.721 -0.387 1.00 89.69 84 TYR A CA 1
ATOM 630 C C . TYR A 1 84 ? -5.483 1.630 -1.022 1.00 89.69 84 TYR A C 1
ATOM 632 O O . TYR A 1 84 ? -4.574 2.370 -0.660 1.00 89.69 84 TYR A O 1
ATOM 640 N N . ILE A 1 85 ? -5.315 0.741 -1.996 1.00 87.62 85 ILE A N 1
ATOM 641 C CA . ILE A 1 85 ? -4.087 0.633 -2.788 1.00 87.62 85 ILE A CA 1
ATOM 642 C C . ILE A 1 85 ? -4.451 0.843 -4.253 1.00 87.62 85 ILE A C 1
ATOM 644 O O . ILE A 1 85 ? -5.238 0.079 -4.816 1.00 87.62 85 ILE A O 1
ATOM 648 N N . ILE A 1 86 ? -3.909 1.896 -4.863 1.00 86.81 86 ILE A N 1
ATOM 649 C CA . ILE A 1 86 ? -4.398 2.414 -6.141 1.00 86.81 86 ILE A CA 1
ATOM 650 C C . ILE A 1 86 ? -3.244 2.655 -7.111 1.00 86.81 86 ILE A C 1
ATOM 652 O O . ILE A 1 86 ? -2.334 3.423 -6.813 1.00 86.81 86 ILE A O 1
ATOM 656 N N . GLY A 1 87 ? -3.319 2.070 -8.307 1.00 84.19 87 GLY A N 1
ATOM 657 C CA . GLY A 1 87 ? -2.471 2.450 -9.441 1.00 84.19 87 GLY A CA 1
ATOM 658 C C . GLY A 1 87 ? -0.983 2.143 -9.259 1.00 84.19 87 GLY A C 1
ATOM 659 O O . GLY A 1 87 ? -0.145 2.924 -9.708 1.00 84.19 87 GLY A O 1
ATOM 660 N N . ILE A 1 88 ? -0.653 1.029 -8.600 1.00 81.69 88 ILE A N 1
ATOM 661 C CA . ILE A 1 88 ? 0.733 0.613 -8.350 1.00 81.69 88 ILE A CA 1
ATOM 662 C C . ILE A 1 88 ? 1.036 -0.757 -8.959 1.00 81.69 88 ILE A C 1
ATOM 664 O O . ILE A 1 88 ? 0.188 -1.653 -8.973 1.00 81.69 88 ILE A O 1
ATOM 668 N N . LYS A 1 89 ? 2.281 -0.949 -9.398 1.00 84.75 89 LYS A N 1
ATOM 669 C CA . LYS A 1 89 ? 2.823 -2.271 -9.720 1.00 84.75 89 LYS A CA 1
ATOM 670 C C . LYS A 1 89 ? 3.667 -2.764 -8.554 1.00 84.75 89 LYS A C 1
ATOM 672 O O . LYS A 1 89 ? 4.611 -2.086 -8.166 1.00 84.75 89 LYS A O 1
ATOM 677 N N . LEU A 1 90 ? 3.344 -3.933 -8.027 1.00 82.88 90 LEU A N 1
ATOM 678 C CA . LEU A 1 90 ? 4.088 -4.632 -6.991 1.00 82.88 90 LEU A CA 1
ATOM 679 C C . LEU A 1 90 ? 5.007 -5.663 -7.646 1.00 82.88 90 LEU A C 1
ATOM 681 O O . LEU A 1 90 ? 4.533 -6.479 -8.433 1.00 82.88 90 LEU A O 1
ATOM 685 N N . ILE A 1 91 ? 6.300 -5.598 -7.338 1.00 83.44 91 ILE A N 1
ATOM 686 C CA . ILE A 1 91 ? 7.340 -6.494 -7.858 1.00 83.44 91 ILE A CA 1
ATOM 687 C C . ILE A 1 91 ? 7.979 -7.255 -6.692 1.00 83.44 91 ILE A C 1
ATOM 689 O O . ILE A 1 91 ? 8.514 -6.623 -5.775 1.00 83.44 91 ILE A O 1
ATOM 693 N N . ASP A 1 92 ? 7.917 -8.586 -6.730 1.00 82.06 92 ASP A N 1
ATOM 694 C CA . ASP A 1 92 ? 8.439 -9.495 -5.692 1.00 82.06 92 ASP A CA 1
ATOM 695 C C . ASP A 1 92 ? 7.826 -9.288 -4.290 1.00 82.06 92 ASP A C 1
ATOM 697 O O . ASP A 1 92 ? 8.443 -9.610 -3.277 1.00 82.06 92 ASP A O 1
ATOM 701 N N . VAL A 1 93 ? 6.613 -8.730 -4.204 1.00 74.00 93 VAL A N 1
ATOM 702 C CA . VAL A 1 93 ? 6.006 -8.273 -2.940 1.00 74.00 93 VAL A CA 1
ATOM 703 C C . VAL A 1 93 ? 4.922 -9.213 -2.433 1.00 74.00 93 VAL A C 1
ATOM 705 O O . VAL A 1 93 ? 3.979 -9.531 -3.157 1.00 74.00 93 VAL A O 1
ATOM 708 N N . GLY A 1 94 ? 4.954 -9.521 -1.136 1.00 80.00 94 GLY A N 1
ATOM 709 C CA . GLY A 1 94 ? 3.778 -10.014 -0.417 1.00 80.00 94 GLY A CA 1
ATOM 710 C C . GLY A 1 94 ? 2.921 -8.871 0.141 1.00 80.00 94 GLY A C 1
ATOM 711 O O . GLY A 1 94 ? 3.448 -7.964 0.788 1.00 80.00 94 GLY A O 1
ATOM 712 N N . ILE A 1 95 ? 1.599 -8.928 -0.044 1.00 86.94 95 ILE A N 1
ATOM 713 C CA . ILE A 1 95 ? 0.642 -8.104 0.714 1.00 86.94 95 ILE A CA 1
ATOM 714 C C . ILE A 1 95 ? -0.104 -9.005 1.696 1.00 86.94 95 ILE A C 1
ATOM 716 O O . ILE A 1 95 ? -0.531 -10.097 1.324 1.00 86.94 95 ILE A O 1
ATOM 720 N N . SER A 1 96 ? -0.288 -8.551 2.933 1.00 90.88 96 SER A N 1
ATOM 721 C CA . SER A 1 96 ? -1.049 -9.275 3.954 1.00 90.88 96 SER A CA 1
ATOM 722 C C . SER A 1 96 ? -2.048 -8.375 4.673 1.00 90.88 96 SER A C 1
ATOM 724 O O . SER A 1 96 ? -1.776 -7.202 4.941 1.00 90.88 96 SER A O 1
ATOM 726 N N . PHE A 1 97 ? -3.199 -8.962 4.992 1.00 93.00 97 PHE A N 1
ATOM 727 C CA . PHE A 1 97 ? -4.303 -8.327 5.699 1.00 93.00 97 PHE A CA 1
ATOM 728 C C . PHE A 1 97 ? -4.724 -9.243 6.853 1.00 93.00 97 PHE A C 1
ATOM 730 O O . PHE A 1 97 ? -5.185 -10.357 6.617 1.00 93.00 97 PHE A O 1
ATOM 737 N N . GLU A 1 98 ? -4.564 -8.795 8.094 1.00 95.25 98 GLU A N 1
ATOM 738 C CA . GLU A 1 98 ? -4.924 -9.552 9.302 1.00 95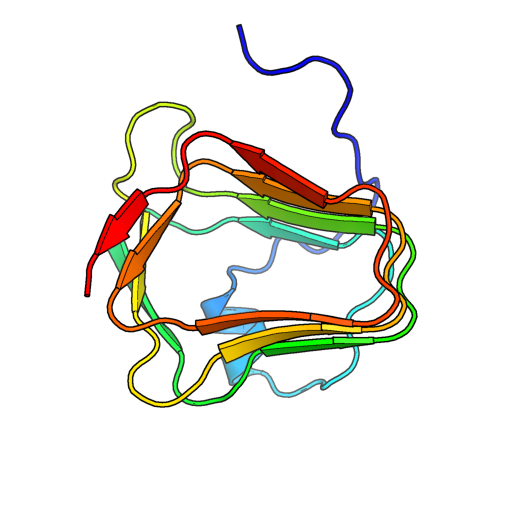.25 98 GLU A CA 1
ATOM 739 C C . GLU A 1 98 ? -5.911 -8.726 10.127 1.00 95.25 98 GLU A C 1
ATOM 741 O O . GLU A 1 98 ? -5.601 -7.605 10.508 1.00 95.25 98 GLU A O 1
ATOM 746 N N . GLY A 1 99 ? -7.126 -9.224 10.372 1.00 94.38 99 GLY A N 1
ATOM 747 C CA . GLY A 1 99 ? -8.142 -8.447 11.103 1.00 94.38 99 GLY A CA 1
ATOM 748 C C . GLY A 1 99 ? -8.526 -7.115 10.434 1.00 94.38 99 GLY A C 1
ATOM 749 O O . GLY A 1 99 ? -9.087 -6.243 11.089 1.00 94.38 99 GLY A O 1
ATOM 750 N N . THR A 1 100 ? -8.199 -6.944 9.149 1.00 94.44 100 THR A N 1
ATOM 751 C CA . THR A 1 100 ? -8.413 -5.706 8.394 1.00 94.44 100 THR A CA 1
ATOM 752 C C . THR A 1 100 ? -9.753 -5.734 7.654 1.00 94.44 100 THR A C 1
ATOM 754 O O . THR A 1 100 ? -10.143 -6.770 7.115 1.00 94.44 100 THR A O 1
ATOM 757 N N . GLN A 1 101 ? -10.456 -4.604 7.632 1.00 93.25 101 GLN A N 1
ATOM 758 C CA . GLN A 1 101 ? -11.751 -4.407 6.973 1.00 93.25 101 GLN A CA 1
ATOM 759 C C . GLN A 1 101 ? -11.581 -3.516 5.721 1.00 93.25 101 GLN A C 1
ATOM 761 O O . GLN A 1 101 ? -10.474 -3.071 5.429 1.00 93.25 101 GLN A O 1
ATOM 766 N N . ASN A 1 102 ? -12.645 -3.360 4.922 1.00 93.31 102 ASN A N 1
ATOM 767 C CA . ASN A 1 102 ? -12.755 -2.471 3.747 1.00 93.31 102 ASN A CA 1
ATOM 768 C C . ASN A 1 102 ? -11.474 -2.284 2.904 1.00 93.31 102 ASN A C 1
ATOM 770 O O . ASN A 1 102 ? -11.006 -1.170 2.657 1.00 93.31 102 ASN A O 1
ATOM 774 N N . VAL A 1 103 ? -10.916 -3.395 2.418 1.00 92.88 103 VAL A N 1
ATOM 775 C CA . VAL A 1 103 ? -9.744 -3.374 1.536 1.00 92.88 103 VAL A CA 1
ATOM 776 C C . VAL A 1 103 ? -10.174 -3.151 0.090 1.00 92.88 103 VAL A C 1
ATOM 778 O O . VAL A 1 103 ? -10.939 -3.934 -0.473 1.00 92.88 103 VAL A O 1
ATOM 781 N N . THR A 1 104 ? -9.613 -2.128 -0.544 1.00 91.75 104 THR A N 1
ATOM 782 C CA . THR A 1 104 ? -9.787 -1.828 -1.965 1.00 91.75 104 THR A CA 1
ATOM 783 C C . THR A 1 104 ? -8.439 -1.843 -2.675 1.00 91.75 104 THR A C 1
ATOM 785 O O . THR A 1 104 ? -7.568 -1.015 -2.409 1.00 91.75 104 THR A O 1
ATOM 788 N N . LEU A 1 105 ? -8.290 -2.755 -3.636 1.00 88.88 105 LEU A N 1
ATOM 789 C CA . LEU A 1 105 ? -7.165 -2.788 -4.571 1.00 88.88 105 LEU A CA 1
ATOM 790 C C . LEU A 1 105 ? -7.672 -2.353 -5.947 1.00 88.88 105 LEU A C 1
ATOM 792 O O . LEU A 1 105 ? -8.489 -3.042 -6.557 1.00 88.88 105 LEU A O 1
ATOM 796 N N . HIS A 1 106 ? -7.214 -1.208 -6.443 1.00 86.50 106 HIS A N 1
ATOM 797 C CA . HIS A 1 106 ? -7.657 -0.661 -7.723 1.00 86.50 106 HIS A CA 1
ATOM 798 C C . HIS A 1 106 ? -6.471 -0.453 -8.660 1.00 86.50 106 HIS A C 1
ATOM 800 O O . HIS A 1 106 ? -5.532 0.258 -8.324 1.00 86.50 106 HIS A O 1
ATOM 806 N N . GLN A 1 107 ? -6.515 -1.050 -9.855 1.00 86.25 107 GLN A N 1
ATOM 807 C CA . GLN A 1 107 ? -5.421 -0.952 -10.835 1.00 86.25 107 GLN A CA 1
ATOM 808 C C . GLN A 1 107 ? -4.057 -1.371 -10.253 1.00 86.25 107 GLN A C 1
ATOM 810 O O . GLN A 1 107 ? -3.030 -0.765 -10.554 1.00 86.25 107 GLN A O 1
ATOM 815 N N . VAL A 1 108 ? -4.061 -2.402 -9.403 1.00 84.94 108 VAL A N 1
ATOM 816 C CA . VAL A 1 108 ? -2.846 -3.000 -8.846 1.00 84.94 108 VAL A CA 1
ATOM 817 C C . VAL A 1 108 ? -2.386 -4.127 -9.762 1.00 84.94 108 VAL A C 1
ATOM 819 O O . VAL A 1 108 ? -3.164 -5.026 -10.078 1.00 84.94 108 VAL A O 1
ATOM 822 N N . VAL A 1 109 ? -1.126 -4.079 -10.185 1.00 83.56 109 VAL A N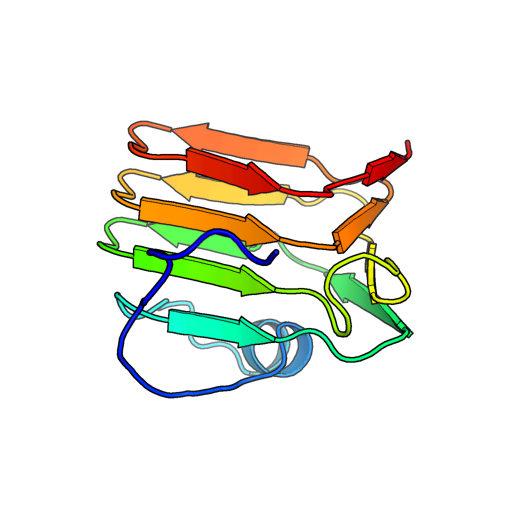 1
ATOM 823 C CA . VAL A 1 109 ? -0.483 -5.154 -10.954 1.00 83.56 109 VAL A CA 1
ATOM 824 C C . VAL A 1 109 ? 0.500 -5.866 -10.040 1.00 83.56 109 VAL A C 1
ATOM 826 O O . VAL A 1 109 ? 1.325 -5.204 -9.421 1.00 83.56 109 VAL A O 1
ATOM 829 N N . VAL A 1 110 ? 0.438 -7.192 -9.967 1.00 79.69 110 VAL A N 1
ATOM 830 C CA . VAL A 1 110 ? 1.424 -8.006 -9.244 1.00 79.69 110 VAL A CA 1
ATOM 831 C C . VAL A 1 110 ? 2.268 -8.745 -10.274 1.00 79.69 110 VAL A C 1
ATOM 833 O O . VAL A 1 110 ? 1.717 -9.395 -11.159 1.00 79.69 110 VAL A O 1
ATOM 836 N N . ASP A 1 111 ? 3.582 -8.591 -10.178 1.00 74.69 111 ASP A N 1
ATOM 837 C CA . ASP A 1 111 ? 4.585 -9.251 -11.014 1.00 74.69 111 ASP A CA 1
ATOM 838 C C . ASP A 1 111 ? 5.574 -9.954 -10.080 1.00 74.69 111 ASP A C 1
ATOM 840 O O . ASP A 1 111 ? 6.018 -9.350 -9.098 1.00 74.69 111 ASP A O 1
ATOM 844 N N . GLY A 1 112 ? 5.850 -11.228 -10.333 1.00 60.91 112 GLY A N 1
ATOM 845 C CA . GLY A 1 112 ? 6.673 -12.071 -9.462 1.00 60.91 112 GLY A CA 1
ATOM 846 C C . GLY A 1 112 ? 7.558 -13.018 -10.241 1.00 60.91 112 GLY A C 1
ATOM 847 O O . GLY A 1 112 ? 7.616 -12.889 -11.485 1.00 60.91 112 GLY A O 1
#